Protein AF-A0A2S9FSR7-F1 (afdb_monomer_lite)

Structure (mmCIF, N/CA/C/O backbone):
data_AF-A0A2S9FSR7-F1
#
_entry.id   AF-A0A2S9FSR7-F1
#
loop_
_atom_site.group_PDB
_atom_site.id
_atom_site.type_symbol
_atom_site.label_atom_id
_atom_site.label_alt_id
_atom_site.label_comp_id
_atom_site.label_asym_id
_atom_site.label_entity_id
_atom_site.label_seq_id
_atom_site.pdbx_PDB_ins_code
_atom_site.Cartn_x
_atom_site.Cartn_y
_atom_site.Cartn_z
_atom_site.occupancy
_atom_site.B_iso_or_equiv
_atom_site.auth_seq_id
_atom_site.auth_comp_id
_atom_site.auth_asym_id
_atom_site.auth_atom_id
_atom_site.pdbx_PDB_model_num
ATOM 1 N N . MET A 1 1 ? -49.256 30.538 -4.287 1.00 59.44 1 MET A N 1
ATOM 2 C CA . MET A 1 1 ? -49.127 29.165 -4.840 1.00 59.44 1 MET A CA 1
ATOM 3 C C . MET A 1 1 ? -47.959 29.033 -5.817 1.00 59.44 1 MET A C 1
ATOM 5 O O . MET A 1 1 ? -47.261 28.031 -5.757 1.00 59.44 1 MET A O 1
ATOM 9 N N . GLN A 1 2 ? -47.680 30.044 -6.648 1.00 66.06 2 GLN A N 1
ATOM 10 C CA . GLN A 1 2 ? -46.615 30.000 -7.663 1.00 66.06 2 GLN A CA 1
ATOM 11 C C . GLN A 1 2 ? -45.192 29.838 -7.091 1.00 66.06 2 GLN A C 1
ATOM 13 O O . GLN A 1 2 ? -44.417 29.035 -7.596 1.00 66.06 2 GLN A O 1
ATOM 18 N N . THR A 1 3 ? -44.867 30.502 -5.977 1.00 71.44 3 THR A N 1
ATOM 19 C CA . THR A 1 3 ? -43.542 30.401 -5.331 1.00 71.44 3 THR A CA 1
ATOM 20 C C . THR A 1 3 ? -43.225 29.012 -4.778 1.00 71.44 3 THR A C 1
ATOM 22 O O . THR A 1 3 ? -42.067 28.609 -4.754 1.00 71.44 3 THR A O 1
ATOM 25 N N . ARG A 1 4 ? -44.247 28.244 -4.372 1.00 74.00 4 ARG A N 1
ATOM 26 C CA . ARG A 1 4 ? -44.056 26.872 -3.877 1.00 74.00 4 ARG A CA 1
ATOM 27 C C . ARG A 1 4 ? -43.787 25.886 -5.007 1.00 74.00 4 ARG A C 1
AT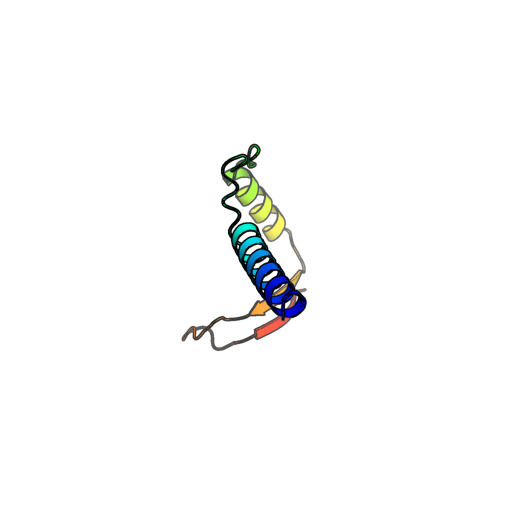OM 29 O O . ARG A 1 4 ? -42.950 25.008 -4.847 1.00 74.00 4 ARG A O 1
ATOM 36 N N . LEU A 1 5 ? -44.447 26.068 -6.150 1.00 78.75 5 LEU A N 1
ATOM 37 C CA . LEU A 1 5 ? -44.192 25.260 -7.343 1.00 78.75 5 LEU A CA 1
ATOM 38 C C . LEU A 1 5 ? -42.782 25.506 -7.890 1.00 78.75 5 LEU A C 1
ATOM 40 O O . LEU A 1 5 ? -42.087 24.549 -8.211 1.00 78.75 5 LEU A O 1
ATOM 44 N N . LEU A 1 6 ? -42.329 26.763 -7.904 1.00 80.69 6 LEU A N 1
ATOM 45 C CA . LEU A 1 6 ? -40.970 27.116 -8.328 1.00 80.69 6 LEU A CA 1
ATOM 46 C C . LEU A 1 6 ? -39.893 26.485 -7.433 1.00 80.69 6 LEU A C 1
ATOM 48 O O . LEU A 1 6 ? -38.910 25.959 -7.946 1.00 80.69 6 LEU A O 1
ATOM 52 N N . ALA A 1 7 ? -40.096 26.476 -6.112 1.00 81.31 7 ALA A N 1
ATOM 53 C CA . ALA A 1 7 ? -39.156 25.860 -5.174 1.00 81.31 7 ALA A CA 1
ATOM 54 C C . ALA A 1 7 ? -39.052 24.335 -5.353 1.00 81.31 7 ALA A C 1
ATOM 56 O O . ALA A 1 7 ? -37.954 23.785 -5.330 1.00 81.31 7 ALA A O 1
ATOM 57 N N . ILE A 1 8 ? -40.183 23.656 -5.577 1.00 83.69 8 ILE A N 1
ATOM 58 C CA . ILE A 1 8 ? -40.211 22.207 -5.832 1.00 83.69 8 ILE A CA 1
ATOM 59 C C . ILE A 1 8 ? -39.492 21.883 -7.144 1.00 83.69 8 ILE A C 1
ATOM 61 O O . ILE A 1 8 ? -38.703 20.943 -7.195 1.00 83.69 8 ILE A O 1
ATOM 65 N N . PHE A 1 9 ? -39.720 22.685 -8.185 1.00 83.62 9 PHE A N 1
ATOM 66 C CA . PHE A 1 9 ? -39.080 22.492 -9.483 1.00 83.62 9 PHE A CA 1
ATOM 67 C C . PHE A 1 9 ? -37.562 22.688 -9.405 1.00 83.62 9 PHE A C 1
ATOM 69 O O . PHE A 1 9 ? -36.812 21.871 -9.930 1.00 83.62 9 PHE A O 1
ATOM 76 N N . ALA A 1 10 ? -37.108 23.720 -8.688 1.00 84.19 10 ALA A N 1
ATOM 77 C CA . ALA A 1 10 ? -35.689 23.976 -8.460 1.00 84.19 10 ALA A CA 1
ATOM 78 C C . ALA A 1 10 ? -35.013 22.847 -7.664 1.00 84.19 10 ALA A C 1
ATOM 80 O O . ALA A 1 10 ? -33.916 22.421 -8.019 1.00 84.19 10 ALA A O 1
ATOM 81 N N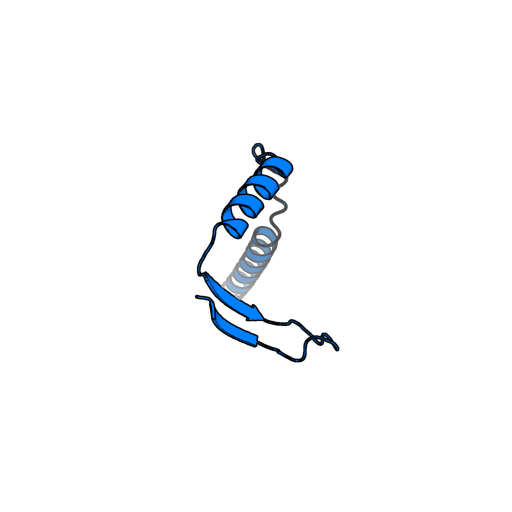 . ALA A 1 11 ? -35.677 22.322 -6.629 1.00 83.19 11 ALA A N 1
ATOM 82 C CA . ALA A 1 11 ? -35.162 21.203 -5.841 1.00 83.19 11 ALA A CA 1
ATOM 83 C C . ALA A 1 11 ? -35.057 19.908 -6.665 1.00 83.19 11 ALA A C 1
ATOM 85 O O . ALA A 1 11 ? -34.055 19.202 -6.572 1.00 83.19 11 ALA A O 1
ATOM 86 N N . LEU A 1 12 ? -36.051 19.624 -7.514 1.00 82.50 12 LEU A N 1
ATOM 87 C CA . LEU A 1 12 ? -36.020 18.496 -8.450 1.00 82.50 12 LEU A CA 1
ATOM 88 C C . LEU A 1 12 ? -34.880 18.633 -9.463 1.00 82.50 12 LEU A C 1
ATOM 90 O O . LEU A 1 12 ? -34.141 17.678 -9.686 1.00 82.50 12 LEU A O 1
ATOM 94 N N . PHE A 1 13 ? -34.696 19.826 -10.030 1.00 80.81 13 PHE A N 1
ATOM 95 C CA . PHE A 1 13 ? -33.613 20.094 -10.976 1.00 80.81 13 PHE A CA 1
ATOM 96 C C . PHE A 1 13 ? -32.235 19.950 -10.324 1.00 80.81 13 PHE A C 1
ATOM 98 O O . PHE A 1 13 ? -31.340 19.348 -10.909 1.00 80.81 13 PHE A O 1
ATOM 105 N N . ALA A 1 14 ? -32.076 20.444 -9.094 1.00 80.88 14 ALA A N 1
ATOM 106 C CA . ALA A 1 14 ? -30.846 20.291 -8.326 1.00 80.88 14 ALA A CA 1
ATOM 107 C C . ALA A 1 14 ? -30.564 18.818 -7.995 1.00 80.88 14 ALA A C 1
ATOM 109 O O . ALA A 1 14 ? -29.436 18.369 -8.160 1.00 80.88 14 ALA A O 1
ATOM 110 N N . ALA A 1 15 ? -31.576 18.044 -7.594 1.00 77.75 15 ALA A N 1
ATOM 111 C CA . ALA A 1 15 ? -31.417 16.616 -7.324 1.00 77.75 15 ALA A CA 1
ATOM 112 C C . ALA A 1 15 ? -31.007 15.837 -8.584 1.00 77.75 15 ALA A C 1
ATOM 114 O O . ALA A 1 15 ? -30.084 15.030 -8.531 1.00 77.75 15 ALA A O 1
ATOM 115 N N . VAL A 1 16 ? -31.631 16.117 -9.732 1.00 75.44 16 VAL A N 1
ATOM 116 C CA . VAL A 1 16 ? -31.262 15.493 -11.014 1.00 75.44 16 VAL A CA 1
ATOM 117 C C . VAL A 1 16 ? -29.865 15.930 -11.464 1.00 75.44 16 VAL A C 1
ATOM 119 O O . VAL A 1 16 ? -29.096 15.092 -11.923 1.00 75.44 16 VAL A O 1
ATOM 122 N N . ALA A 1 17 ? -29.491 17.199 -11.279 1.00 74.06 17 ALA A N 1
ATOM 123 C CA . ALA A 1 17 ? -28.149 17.695 -11.585 1.00 74.06 17 ALA A CA 1
ATOM 124 C C . ALA A 1 17 ? -27.071 17.075 -10.680 1.00 74.06 17 ALA A C 1
ATOM 126 O O . ALA A 1 17 ? -25.987 16.752 -11.155 1.00 74.06 17 ALA A O 1
ATOM 127 N N . LEU A 1 18 ? -27.369 16.854 -9.397 1.00 69.12 18 LEU A N 1
ATOM 128 C CA . LEU A 1 18 ? -26.474 16.167 -8.463 1.00 69.12 18 LEU A CA 1
ATOM 129 C C . LEU A 1 18 ? -26.334 14.678 -8.807 1.00 69.12 18 LEU A C 1
ATOM 131 O O . LEU A 1 18 ? -25.235 14.142 -8.722 1.00 69.12 18 LEU A O 1
ATOM 135 N N . LEU A 1 19 ? -27.409 14.016 -9.245 1.00 67.00 19 LEU A N 1
ATOM 136 C CA . LEU A 1 19 ? -27.368 12.614 -9.677 1.00 67.00 19 LEU A CA 1
ATOM 137 C C . LEU A 1 19 ? -26.679 12.439 -11.040 1.00 67.00 19 LEU A C 1
ATOM 139 O O . LEU A 1 19 ? -25.933 11.482 -11.211 1.00 67.00 19 LEU A O 1
ATOM 143 N N . ALA A 1 20 ? -26.855 13.369 -11.983 1.00 63.84 20 ALA A N 1
ATOM 144 C CA . ALA A 1 20 ? -26.137 13.382 -13.260 1.00 63.84 20 ALA A CA 1
ATOM 145 C C . ALA A 1 20 ? -24.666 13.816 -13.107 1.00 63.84 20 ALA A C 1
ATOM 147 O O . ALA A 1 20 ? -23.813 13.349 -13.849 1.00 63.84 20 ALA A O 1
ATOM 148 N N . GLY A 1 21 ? -24.349 14.663 -12.123 1.00 57.12 21 GLY A N 1
ATOM 149 C CA . GLY A 1 21 ? -22.972 15.005 -11.756 1.00 57.12 21 GLY A CA 1
ATOM 150 C C . GLY A 1 21 ? -22.265 13.911 -10.950 1.00 57.12 21 GLY A C 1
ATOM 151 O O . GLY A 1 21 ? -21.052 13.765 -11.045 1.00 57.12 21 GLY A O 1
ATOM 152 N N . CYS A 1 22 ? -23.009 13.111 -10.181 1.00 61.78 22 CYS A N 1
ATOM 153 C CA . CYS A 1 22 ? -22.483 11.934 -9.483 1.00 61.78 22 CYS A CA 1
ATOM 154 C C . CYS A 1 22 ? -22.433 10.693 -10.396 1.00 61.78 22 CYS A C 1
ATOM 156 O O . CYS A 1 22 ? -21.611 9.806 -10.187 1.00 61.78 22 CYS A O 1
ATOM 158 N N . SER A 1 23 ? -23.246 10.664 -11.457 1.00 53.62 23 SER A N 1
ATOM 159 C CA . SER A 1 23 ? -23.126 9.740 -12.586 1.00 53.62 23 SER A CA 1
ATOM 160 C C . SER A 1 23 ? -22.575 10.470 -13.811 1.00 53.62 23 SER A C 1
ATOM 162 O O . SER A 1 23 ? -23.122 10.413 -14.911 1.00 53.62 23 SER A O 1
ATOM 164 N N . GLY A 1 24 ? -21.461 11.174 -13.608 1.00 48.94 24 GLY A N 1
ATOM 165 C CA . GLY A 1 24 ? -20.602 11.578 -14.705 1.00 48.94 24 GLY A CA 1
ATOM 166 C C . GLY A 1 24 ? -20.033 10.324 -15.361 1.00 48.94 24 GLY A C 1
ATOM 167 O O . GLY A 1 24 ? -18.951 9.866 -15.008 1.00 48.94 24 GLY A O 1
ATOM 168 N N . SER A 1 25 ? -20.753 9.765 -16.336 1.00 55.03 25 SER A N 1
ATOM 169 C CA . SER A 1 25 ? -20.078 9.141 -17.469 1.00 55.03 25 SER A CA 1
ATOM 170 C C . SER A 1 25 ? -19.331 10.257 -18.187 1.00 55.03 25 SER A C 1
ATOM 172 O O . SER A 1 25 ? -19.852 10.889 -19.102 1.00 55.03 25 SER A O 1
ATOM 174 N N . SER A 1 26 ? -18.116 10.534 -17.717 1.00 51.78 26 SER A N 1
ATOM 175 C CA . SER A 1 26 ? -17.105 11.262 -18.472 1.00 51.78 26 SER A CA 1
ATOM 176 C C . SER A 1 26 ? -16.704 10.387 -19.656 1.00 51.78 26 SER A C 1
ATOM 178 O O . SER A 1 26 ? -15.713 9.664 -19.622 1.00 51.78 26 SER A O 1
ATOM 180 N N . SER A 1 27 ? -17.527 10.392 -20.695 1.00 58.75 27 SER A N 1
ATOM 181 C CA . SER A 1 27 ? -17.194 9.847 -22.004 1.00 58.75 27 SER A CA 1
ATOM 182 C C . SER A 1 27 ? -16.462 10.926 -22.802 1.00 58.75 27 SER A C 1
ATOM 184 O O . SER A 1 27 ? -17.015 11.398 -23.776 1.00 58.75 27 SER A O 1
ATOM 186 N N . ASP A 1 28 ? -15.303 11.384 -22.309 1.00 56.22 28 ASP A N 1
ATOM 187 C CA . ASP A 1 28 ? -14.270 12.161 -23.028 1.00 56.22 28 ASP A CA 1
ATOM 188 C C . ASP A 1 28 ? -13.131 12.528 -22.043 1.00 56.22 28 ASP A C 1
ATOM 190 O O . ASP A 1 28 ? -13.030 13.647 -21.549 1.00 56.22 28 ASP A O 1
ATOM 194 N N . ASP A 1 29 ? -12.362 11.498 -21.669 1.00 53.50 29 ASP A N 1
ATOM 195 C CA . ASP A 1 29 ? -10.967 11.451 -21.158 1.00 53.50 29 ASP A CA 1
ATOM 196 C C . ASP A 1 29 ? -10.806 10.178 -20.303 1.00 53.50 29 ASP A C 1
ATOM 198 O O . ASP A 1 29 ? -10.411 10.197 -19.134 1.00 53.50 29 ASP A O 1
ATOM 202 N N . SER A 1 30 ? -11.198 9.024 -20.850 1.00 51.94 30 SER A N 1
ATOM 203 C CA . SER A 1 30 ? -10.945 7.726 -20.221 1.00 51.94 30 SER A CA 1
ATOM 204 C C . SER A 1 30 ? -9.470 7.365 -20.402 1.00 51.94 30 SER A C 1
ATOM 206 O O . SER A 1 30 ? -9.128 6.488 -21.189 1.00 51.94 30 SER A O 1
ATOM 208 N N . GLY A 1 31 ? -8.609 8.088 -19.687 1.00 54.75 31 GLY A N 1
ATOM 209 C CA . GLY A 1 31 ? -7.174 7.861 -19.639 1.00 54.75 31 GLY A CA 1
ATOM 210 C C . GLY A 1 31 ? -6.373 8.712 -20.617 1.00 54.75 31 GLY A C 1
ATOM 211 O O . GLY A 1 31 ? -5.819 8.177 -21.571 1.00 54.75 31 GLY A O 1
ATOM 212 N N . LYS A 1 32 ? -6.127 9.986 -20.282 1.00 61.84 32 LYS A N 1
ATOM 213 C CA . LYS A 1 32 ? -4.754 10.528 -20.326 1.00 61.84 32 LYS A CA 1
ATOM 214 C C . LYS A 1 32 ? -3.754 9.388 -20.095 1.00 61.84 32 LYS A C 1
ATOM 216 O O . LYS A 1 32 ? -3.935 8.666 -19.111 1.00 61.84 32 LYS A O 1
ATOM 221 N N . ASP A 1 33 ? -2.784 9.219 -21.001 1.00 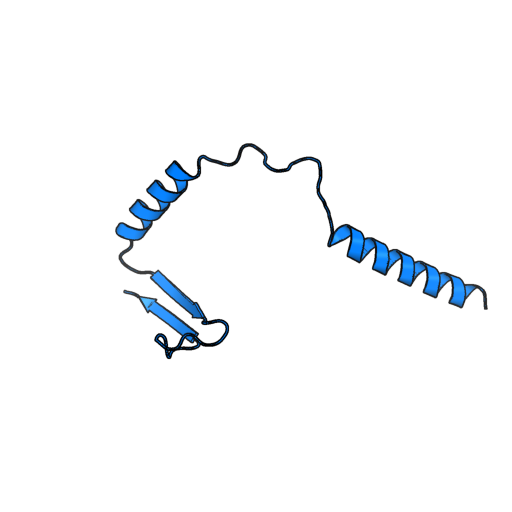74.62 33 ASP A N 1
ATOM 222 C CA . ASP A 1 33 ? -1.859 8.075 -21.063 1.00 74.62 33 ASP A CA 1
ATOM 223 C C . ASP A 1 33 ? -1.508 7.562 -19.664 1.00 74.62 33 ASP A C 1
ATOM 225 O O . ASP A 1 33 ? -0.715 8.163 -18.931 1.00 74.62 33 ASP A O 1
ATOM 229 N N . LEU A 1 34 ? -2.180 6.485 -19.249 1.00 82.38 34 LEU A N 1
ATOM 230 C CA . LEU A 1 34 ? -1.919 5.903 -17.946 1.00 82.38 34 LEU A CA 1
ATOM 231 C C . LEU A 1 34 ? -0.493 5.341 -17.982 1.00 82.38 34 LEU A C 1
ATOM 233 O O . LEU A 1 34 ? -0.120 4.703 -18.970 1.00 82.38 34 LEU A O 1
ATOM 237 N N . PRO A 1 35 ? 0.311 5.571 -16.930 1.00 85.81 35 PRO A N 1
ATOM 238 C CA . PRO A 1 35 ? 1.650 5.014 -16.874 1.00 85.81 35 PRO A CA 1
ATOM 239 C C . PRO A 1 35 ? 1.602 3.488 -16.965 1.00 85.81 35 PRO A C 1
ATOM 241 O O . PRO A 1 35 ? 0.633 2.855 -16.537 1.00 85.81 35 PRO A O 1
ATOM 244 N N . ASP A 1 36 ? 2.661 2.901 -17.521 1.00 92.56 36 ASP A N 1
ATOM 245 C CA . ASP A 1 36 ? 2.768 1.455 -17.682 1.00 92.56 36 ASP A CA 1
ATOM 246 C C . ASP A 1 36 ? 2.598 0.729 -16.336 1.00 92.56 36 ASP A C 1
ATOM 248 O O . ASP A 1 36 ? 3.384 0.900 -15.401 1.00 92.56 36 ASP A O 1
ATOM 252 N N . ALA A 1 37 ? 1.564 -0.110 -16.246 1.00 95.12 37 ALA A N 1
ATOM 253 C CA . ALA A 1 37 ? 1.197 -0.786 -15.007 1.00 95.12 37 ALA A CA 1
ATOM 254 C C . ALA A 1 37 ? 2.283 -1.761 -14.525 1.00 95.12 37 ALA A C 1
ATOM 256 O O . ALA A 1 37 ? 2.487 -1.905 -13.319 1.00 95.12 37 ALA A O 1
ATOM 257 N N . ALA A 1 38 ? 2.992 -2.424 -15.446 1.00 96.81 38 ALA A N 1
ATOM 258 C CA . ALA A 1 38 ? 4.042 -3.373 -15.087 1.00 96.81 38 ALA A CA 1
ATOM 259 C C . ALA A 1 38 ? 5.221 -2.665 -14.405 1.00 96.81 38 ALA A C 1
ATOM 261 O O . ALA A 1 38 ? 5.710 -3.131 -13.372 1.00 96.81 38 ALA A O 1
ATOM 262 N N . THR A 1 39 ? 5.622 -1.512 -14.937 1.00 96.50 39 THR A N 1
ATOM 263 C CA . THR A 1 39 ? 6.656 -0.654 -14.351 1.00 96.50 39 THR A CA 1
ATOM 264 C C . THR A 1 39 ? 6.244 -0.169 -12.963 1.00 96.50 39 THR A C 1
ATOM 266 O O . THR A 1 39 ? 7.000 -0.360 -12.012 1.00 96.50 39 THR A O 1
ATOM 269 N N . LEU A 1 40 ? 5.019 0.342 -12.795 1.00 97.38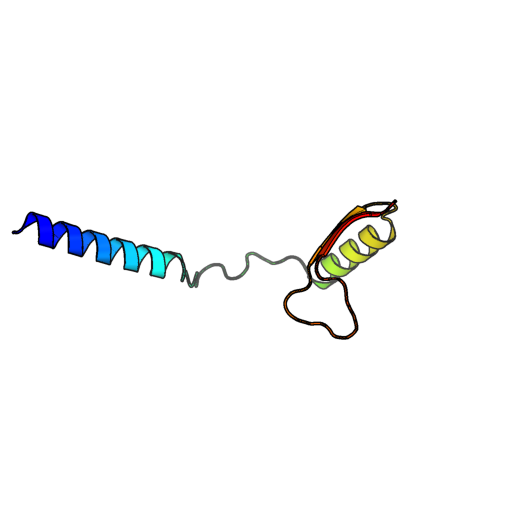 40 LEU A N 1
ATOM 270 C CA . LEU A 1 40 ? 4.529 0.800 -11.485 1.00 97.38 40 LEU A CA 1
ATOM 271 C C . LEU A 1 40 ? 4.533 -0.310 -10.430 1.00 97.38 40 LEU A C 1
ATOM 273 O O . LEU A 1 40 ? 4.944 -0.090 -9.291 1.00 97.38 40 LEU A O 1
ATOM 277 N N . LEU A 1 41 ? 4.086 -1.516 -10.794 1.00 97.81 41 LEU A N 1
ATOM 278 C CA . LEU A 1 41 ? 4.094 -2.657 -9.878 1.00 97.81 41 LEU A CA 1
ATOM 279 C C . LEU A 1 41 ? 5.522 -3.072 -9.517 1.00 97.81 41 LEU A C 1
ATOM 281 O O . LEU A 1 41 ? 5.784 -3.420 -8.364 1.00 97.81 41 LEU A O 1
ATOM 285 N N . LYS A 1 42 ? 6.457 -3.010 -10.472 1.00 98.25 42 LYS A N 1
ATOM 286 C CA . LYS A 1 42 ? 7.869 -3.311 -10.226 1.00 98.25 42 LYS A CA 1
ATOM 287 C C . LYS A 1 42 ? 8.487 -2.308 -9.250 1.00 98.25 42 LYS A C 1
ATOM 289 O O . LYS A 1 42 ? 9.053 -2.729 -8.241 1.00 98.25 42 LYS A O 1
ATOM 294 N N . GLU A 1 43 ? 8.318 -1.015 -9.501 1.00 98.19 43 GLU A N 1
ATOM 295 C CA . GLU A 1 43 ? 8.839 0.064 -8.653 1.00 98.19 43 GLU A CA 1
ATOM 296 C C . GLU A 1 43 ? 8.215 0.054 -7.253 1.00 98.19 43 GLU A C 1
ATOM 298 O O . GLU A 1 43 ? 8.934 0.146 -6.253 1.00 98.19 43 GLU A O 1
ATOM 303 N N . SER A 1 44 ? 6.893 -0.127 -7.161 1.00 98.12 44 SER A N 1
ATOM 304 C CA . SER A 1 44 ? 6.187 -0.273 -5.884 1.00 98.12 44 SER A CA 1
ATOM 305 C C . SER A 1 44 ? 6.738 -1.454 -5.091 1.00 98.12 44 SER A C 1
ATOM 307 O O . SER A 1 44 ? 7.069 -1.310 -3.918 1.00 98.12 44 SER A O 1
ATOM 309 N N . SER A 1 45 ? 6.915 -2.605 -5.742 1.00 98.19 45 SER A N 1
ATOM 310 C CA . SER A 1 45 ? 7.419 -3.809 -5.094 1.00 98.19 45 SER A CA 1
ATOM 311 C C . SER A 1 45 ? 8.862 -3.643 -4.605 1.00 98.19 45 SER A C 1
ATOM 313 O O . SER A 1 45 ? 9.179 -4.058 -3.492 1.00 98.19 45 SER A O 1
ATOM 315 N N . ASP A 1 46 ? 9.734 -3.024 -5.401 1.00 98.50 46 ASP A N 1
ATOM 316 C CA . ASP A 1 46 ? 11.125 -2.769 -5.010 1.00 98.50 46 ASP A CA 1
ATOM 317 C C . ASP A 1 46 ? 11.214 -1.750 -3.866 1.00 98.50 46 ASP A C 1
ATOM 319 O O . ASP A 1 46 ? 11.963 -1.966 -2.912 1.00 98.50 46 ASP A O 1
ATOM 323 N N . THR A 1 47 ? 10.381 -0.708 -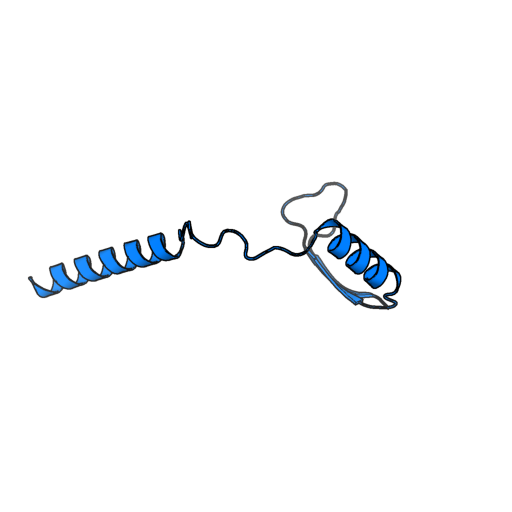3.896 1.00 98.31 47 THR A N 1
ATOM 324 C CA . THR A 1 47 ? 10.285 0.280 -2.813 1.00 98.31 47 THR A CA 1
ATOM 325 C C . THR A 1 47 ? 9.781 -0.368 -1.527 1.00 98.31 47 THR A C 1
ATOM 327 O O . THR A 1 47 ? 10.395 -0.192 -0.480 1.00 98.31 47 THR A O 1
ATOM 330 N N . THR A 1 48 ? 8.703 -1.159 -1.584 1.00 97.75 48 THR A N 1
ATOM 331 C CA . THR A 1 48 ? 8.152 -1.858 -0.413 1.00 97.75 48 THR A CA 1
ATOM 332 C C . THR A 1 48 ? 9.147 -2.849 0.186 1.00 97.75 48 THR A C 1
ATOM 334 O O . THR A 1 48 ? 9.247 -2.921 1.406 1.00 97.75 48 THR A O 1
ATOM 337 N N . ARG A 1 49 ? 9.938 -3.564 -0.629 1.00 97.50 49 ARG A N 1
ATOM 338 C CA . ARG A 1 49 ? 10.998 -4.461 -0.121 1.00 97.50 49 ARG A CA 1
ATOM 339 C C . ARG A 1 49 ? 12.074 -3.736 0.681 1.00 97.50 49 ARG A C 1
ATOM 341 O O . ARG A 1 49 ? 12.678 -4.348 1.555 1.00 97.50 49 ARG A O 1
ATOM 348 N N . ALA A 1 50 ? 12.343 -2.477 0.352 1.00 97.75 50 ALA A N 1
ATOM 349 C CA . ALA A 1 50 ? 13.364 -1.677 1.013 1.00 97.75 50 ALA A CA 1
ATOM 350 C C . ALA A 1 50 ? 12.851 -0.946 2.268 1.00 97.75 50 ALA A C 1
ATOM 352 O O . ALA A 1 50 ? 13.655 -0.348 2.981 1.00 97.75 50 ALA A O 1
ATOM 353 N N . GLN A 1 51 ? 11.540 -0.966 2.546 1.00 97.25 51 GLN A N 1
ATOM 354 C CA . GLN A 1 51 ? 10.983 -0.312 3.732 1.00 97.25 51 GLN A CA 1
ATOM 355 C C . GLN A 1 51 ? 11.403 -1.054 5.002 1.00 97.25 51 GLN A C 1
ATOM 357 O O . GLN A 1 51 ? 11.223 -2.263 5.121 1.00 97.25 51 GLN A O 1
ATOM 362 N N . THR A 1 52 ? 11.932 -0.309 5.969 1.00 97.81 52 THR A N 1
ATOM 363 C CA . THR A 1 52 ? 12.275 -0.827 7.301 1.00 97.81 52 THR A CA 1
ATOM 364 C C . THR A 1 52 ? 11.174 -0.576 8.322 1.00 97.81 52 THR A C 1
ATOM 366 O O . THR A 1 52 ? 11.130 -1.249 9.337 1.00 97.81 52 THR A O 1
ATOM 369 N N . SER A 1 53 ? 10.296 0.392 8.069 1.00 97.50 53 SER A N 1
ATOM 370 C CA . SER A 1 53 ? 9.185 0.728 8.950 1.00 97.50 53 SER A CA 1
ATOM 371 C C . SER A 1 53 ? 8.012 1.302 8.161 1.00 97.50 53 SER A C 1
ATOM 373 O O . SER A 1 53 ? 8.194 1.854 7.072 1.00 97.50 53 SER A O 1
ATOM 375 N N . ALA A 1 54 ? 6.803 1.162 8.704 1.00 97.50 54 ALA A N 1
ATOM 376 C CA . ALA A 1 54 ? 5.579 1.703 8.126 1.00 97.50 54 ALA A CA 1
ATOM 377 C C . ALA A 1 54 ? 4.480 1.850 9.183 1.00 97.50 54 ALA A C 1
ATOM 379 O O . ALA A 1 54 ? 4.351 1.014 10.072 1.00 97.50 54 ALA A O 1
ATOM 380 N N . HIS A 1 55 ? 3.632 2.864 9.031 1.00 98.12 55 HIS A N 1
ATOM 381 C CA . HIS A 1 55 ? 2.356 2.916 9.737 1.00 98.12 55 HIS A CA 1
ATOM 382 C C . HIS A 1 55 ? 1.326 2.066 8.984 1.00 98.12 55 HIS A C 1
ATOM 384 O O . HIS A 1 55 ? 1.114 2.255 7.782 1.00 98.12 55 HIS A O 1
ATOM 390 N N . LEU A 1 56 ? 0.685 1.131 9.675 1.00 97.00 56 LEU A N 1
ATOM 391 C CA . LEU A 1 56 ? -0.296 0.208 9.120 1.00 97.00 56 LEU A CA 1
ATOM 392 C C . LEU A 1 56 ? -1.678 0.511 9.689 1.00 97.00 56 LEU A C 1
ATOM 394 O O . LEU A 1 56 ? -1.859 0.597 10.900 1.00 97.00 56 LEU A O 1
ATOM 398 N N . LYS A 1 57 ? -2.666 0.585 8.796 1.00 97.69 57 LYS A N 1
ATOM 399 C CA . LYS A 1 57 ? -4.090 0.626 9.127 1.00 97.69 57 LYS A CA 1
ATOM 400 C C . LYS A 1 57 ? -4.799 -0.477 8.348 1.00 97.69 57 LYS A C 1
ATOM 402 O O . LYS A 1 57 ? -4.971 -0.381 7.135 1.00 97.69 57 LYS A O 1
ATOM 407 N N . LEU A 1 58 ? -5.185 -1.534 9.048 1.00 96.38 58 LEU A N 1
ATOM 408 C CA . LEU A 1 58 ? -5.878 -2.699 8.514 1.00 96.38 58 LEU A CA 1
ATOM 409 C C . LEU A 1 58 ? -7.340 -2.670 8.959 1.00 96.38 58 LEU A C 1
ATOM 411 O O . LEU A 1 58 ? -7.641 -2.424 10.125 1.00 96.38 58 LEU A O 1
ATOM 415 N N . SER A 1 59 ? -8.246 -2.966 8.033 1.00 96.50 59 SER A N 1
ATOM 416 C CA . SER A 1 59 ? -9.666 -3.162 8.308 1.00 96.50 59 SER A CA 1
ATOM 417 C C . SER A 1 59 ? -10.178 -4.332 7.479 1.00 96.50 59 SER A C 1
ATOM 419 O O . SER A 1 59 ? -9.877 -4.433 6.287 1.00 96.50 59 SER A O 1
ATOM 421 N N . VAL A 1 60 ? -10.947 -5.211 8.114 1.00 97.25 60 VAL A N 1
ATOM 422 C CA . VAL A 1 60 ? -11.635 -6.321 7.460 1.00 97.25 60 VAL A CA 1
ATOM 423 C C . VAL A 1 60 ? -13.088 -5.931 7.230 1.00 97.25 60 VAL A C 1
ATOM 425 O O . VAL A 1 60 ? -13.805 -5.542 8.148 1.00 97.25 60 VAL A O 1
ATOM 428 N N . GLN A 1 61 ? -13.519 -6.034 5.975 1.00 94.25 61 GLN A N 1
ATOM 429 C CA . GLN A 1 61 ? -14.908 -5.820 5.587 1.00 94.25 61 GLN A CA 1
ATOM 430 C C . GLN A 1 61 ? -15.622 -7.170 5.503 1.00 94.25 61 GLN A C 1
ATOM 432 O O . GLN A 1 61 ? -15.238 -8.033 4.715 1.00 94.25 61 GLN A O 1
ATOM 437 N N . GLY A 1 62 ? -16.679 -7.344 6.297 1.00 92.62 62 GLY A N 1
ATOM 438 C CA . GLY A 1 62 ? -17.389 -8.619 6.409 1.00 92.62 62 GLY A CA 1
ATO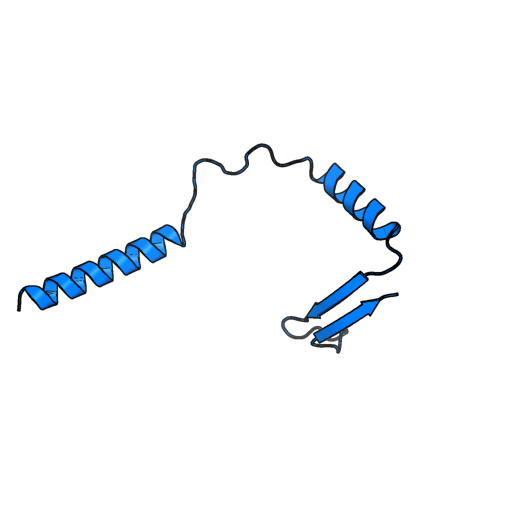M 439 C C . GLY A 1 62 ? -16.677 -9.600 7.342 1.00 92.62 62 GLY A C 1
ATOM 440 O O . GLY A 1 62 ? -16.063 -9.191 8.320 1.00 92.62 62 GLY A O 1
ATOM 441 N N . GLN A 1 63 ? -16.794 -10.900 7.063 1.00 92.62 63 GLN A N 1
ATOM 442 C CA . GLN A 1 63 ? -16.190 -11.959 7.877 1.00 92.62 63 GLN A CA 1
ATOM 443 C C . GLN A 1 63 ? -15.232 -12.791 7.025 1.00 92.62 63 GLN A C 1
ATOM 445 O O . GLN A 1 63 ? -15.641 -13.401 6.037 1.00 92.62 63 GLN A O 1
ATOM 450 N N . ILE A 1 64 ? -13.964 -12.835 7.436 1.00 94.56 64 ILE A N 1
ATOM 451 C CA . ILE A 1 64 ? -12.943 -13.722 6.877 1.00 94.56 64 ILE A CA 1
ATOM 452 C C . ILE A 1 64 ? -12.621 -14.747 7.963 1.00 94.56 64 ILE A C 1
ATOM 454 O O . ILE A 1 64 ? -12.008 -14.406 8.969 1.00 94.56 64 ILE A O 1
ATOM 458 N N . ALA A 1 65 ? -13.055 -15.996 7.778 1.00 93.75 65 ALA A N 1
ATOM 459 C CA . ALA A 1 65 ? -12.998 -17.024 8.824 1.00 93.75 65 ALA A CA 1
ATOM 460 C C . ALA A 1 65 ? -11.583 -17.256 9.388 1.00 93.75 65 ALA A C 1
ATOM 462 O O . ALA A 1 65 ? -11.426 -17.531 10.573 1.00 93.75 65 ALA A O 1
ATOM 463 N N . GLU A 1 66 ? -10.559 -17.118 8.546 1.00 95.25 66 GLU A N 1
ATOM 464 C CA . GLU A 1 66 ? -9.157 -17.333 8.919 1.00 95.25 66 GLU A CA 1
ATOM 465 C C . GLU A 1 66 ? -8.445 -16.065 9.417 1.00 95.25 66 GLU A C 1
ATOM 467 O O . GLU A 1 66 ? -7.290 -16.134 9.831 1.00 95.25 66 GLU A O 1
ATOM 472 N N . LEU A 1 67 ? -9.113 -14.906 9.402 1.00 94.50 67 LEU A N 1
ATOM 473 C CA . LEU A 1 67 ? -8.543 -13.634 9.836 1.00 94.50 67 LEU A CA 1
ATOM 474 C C . LEU A 1 67 ? -9.438 -13.011 10.920 1.00 94.50 67 LEU A C 1
ATOM 476 O O . LEU A 1 67 ? -10.290 -12.179 10.614 1.00 94.50 67 LEU A O 1
ATOM 480 N N . PRO A 1 68 ? -9.252 -13.397 12.198 1.00 89.50 68 PRO A N 1
ATOM 481 C CA . PRO A 1 68 ? -10.154 -13.030 13.294 1.00 89.50 68 PRO A CA 1
ATOM 482 C C . PRO A 1 68 ? -9.991 -11.580 13.784 1.00 89.50 68 PRO A C 1
ATOM 484 O O . PRO A 1 68 ? -10.538 -11.214 14.821 1.00 89.50 68 PRO A O 1
ATOM 487 N N . VAL A 1 69 ? -9.213 -10.756 13.080 1.00 93.94 69 VAL A N 1
ATOM 488 C CA . VAL A 1 69 ? -9.007 -9.338 13.391 1.00 93.94 69 VAL A CA 1
ATOM 489 C C . VAL A 1 69 ? -9.902 -8.481 12.508 1.00 93.94 69 VAL A C 1
ATOM 491 O O . VAL A 1 69 ? -9.820 -8.548 11.289 1.00 93.94 69 VAL A O 1
ATOM 494 N N . GLU A 1 70 ? -10.728 -7.640 13.126 1.00 94.75 70 GLU A N 1
ATOM 495 C CA . GLU A 1 70 ? -11.620 -6.720 12.407 1.00 94.75 70 GLU A CA 1
ATOM 496 C C . GLU A 1 70 ? -10.912 -5.414 12.017 1.00 94.75 70 GLU A C 1
ATOM 498 O O . GLU A 1 70 ? -11.131 -4.867 10.935 1.00 94.75 70 GLU A O 1
ATOM 503 N N . SER A 1 71 ? -10.024 -4.922 12.884 1.00 95.50 71 SER A N 1
ATOM 504 C CA . SER A 1 71 ? -9.213 -3.730 12.641 1.00 95.50 71 SER A CA 1
ATOM 505 C C . SER A 1 71 ? -7.887 -3.782 13.396 1.00 95.50 71 SER A C 1
ATOM 507 O O . SER A 1 71 ? -7.842 -4.285 14.519 1.00 95.50 71 SER A O 1
ATOM 509 N N . LEU A 1 72 ? -6.835 -3.205 12.818 1.00 95.50 72 LEU A N 1
ATOM 510 C CA . LEU A 1 72 ? -5.530 -3.017 13.452 1.00 95.50 72 LEU A CA 1
ATOM 511 C C . LEU A 1 72 ? -4.935 -1.686 12.987 1.00 95.50 72 LEU A C 1
ATOM 513 O O . LEU A 1 72 ? -4.955 -1.388 11.797 1.00 95.50 72 LEU A O 1
ATOM 517 N N . GLU A 1 73 ? -4.398 -0.895 13.910 1.00 98.06 73 GLU A N 1
ATOM 518 C CA . GLU A 1 73 ? -3.720 0.364 13.600 1.00 98.06 73 GLU A CA 1
ATOM 519 C C . GLU A 1 73 ? -2.468 0.492 14.464 1.00 98.06 73 GLU A C 1
ATOM 521 O O . GLU A 1 73 ? -2.521 0.246 15.671 1.00 98.06 73 GLU A O 1
ATOM 526 N N . GLY A 1 74 ? -1.338 0.831 13.850 1.00 97.81 74 GLY A N 1
ATOM 527 C CA . GLY A 1 74 ? -0.076 0.965 14.566 1.00 97.81 74 GLY A CA 1
ATOM 528 C C . GLY A 1 74 ? 1.137 0.996 13.652 1.00 97.81 74 GLY A C 1
ATOM 529 O O . GLY A 1 74 ? 1.026 0.874 12.434 1.00 97.81 74 GLY A O 1
ATOM 530 N N . ASP A 1 75 ? 2.305 1.152 14.260 1.00 97.94 75 ASP A N 1
ATOM 531 C CA . ASP A 1 75 ? 3.574 1.212 13.547 1.00 97.94 75 ASP A CA 1
ATOM 532 C C . ASP A 1 75 ? 4.254 -0.159 13.526 1.00 97.94 75 ASP A C 1
ATOM 534 O O . ASP A 1 75 ? 4.340 -0.854 14.540 1.00 97.94 75 ASP A O 1
ATOM 538 N N . LEU A 1 76 ? 4.754 -0.533 12.354 1.00 94.56 76 LEU A N 1
ATOM 539 C CA . LEU A 1 76 ? 5.707 -1.613 12.156 1.00 94.56 76 LEU A CA 1
ATOM 540 C C . LEU A 1 76 ? 7.099 -0.986 12.078 1.00 94.56 76 LEU A C 1
ATOM 542 O O . LEU A 1 76 ? 7.329 -0.109 11.244 1.00 94.56 76 LEU A O 1
ATOM 546 N N . THR A 1 77 ? 8.007 -1.425 12.943 1.00 87.62 77 THR A N 1
ATOM 547 C CA . THR A 1 77 ? 9.394 -0.944 13.042 1.00 87.62 77 THR A CA 1
ATOM 548 C C . THR A 1 77 ? 10.380 -2.088 12.972 1.00 87.62 77 THR A C 1
ATOM 550 O O . THR A 1 77 ? 10.026 -3.158 13.521 1.00 87.62 77 THR A O 1
#

Foldseek 3Di:
DVVVVVVVVVVVVVVVVVVCVVVPPVPDPPDPPDPDPVVVVVVVVVVVVPDQKDWDWDADDDDDPVDPDGIDTDMDD

pLDDT: mean 83.9, std 15.62, range [48.94, 98.5]

Sequence (77 aa):
MQTRLLAIFAALFAAVALLAGCSGSSSDDSGKDLPDAATLLKESSDTTRAQTSAHLKLSVQGQIAELPVESLEGDLT

Secondary structure (DSSP, 8-state):
-HHHHHHHHHHHHHHHHHHHHHT----S-S-S-PPPHHHHHHHHHHHHHH-S-EEEEEE--S--TT---SEEEEEE-

Radius of gyration: 23.87 Å; chains: 1; bounding box: 62×48×38 Å